Protein AF-A0A4S2S0B2-F1 (afdb_monomer)

Sequence (66 aa):
MPAQRKRRATWITQVERAAAAATLGCPPWEVGSCIGCGQLMRRYGRNAAMACDACRASAIPRQRGA

Mean predicted aligned error: 10.65 Å

Secondary structure (DSSP, 8-state):
-------------HHHHHHHHHHHTS-TTTEEE-TTT--EEE-SSTT--SS-HHHHHHTTT-----

Solvent-accessible surface area (backbone atoms only — not comparable to full-atom values): 4233 Å² total; per-residue (Å²): 138,79,88,78,77,71,86,65,91,63,74,81,43,72,64,57,38,43,53,50,9,62,75,66,75,46,60,48,85,24,43,36,62,20,75,78,80,56,50,83,39,51,42,39,71,96,77,44,40,68,52,46,71,69,52,54,62,57,66,51,82,80,73,87,87,134

Radius of gyration: 13.89 Å; Cα contacts (8 Å, |Δi|>4): 67; chains: 1; bounding box: 26×30×34 Å

Structure (mmCIF, N/CA/C/O backbone):
data_AF-A0A4S2S0B2-F1
#
_entry.id   AF-A0A4S2S0B2-F1
#
loop_
_atom_site.group_PDB
_atom_site.id
_atom_site.type_symbol
_atom_site.label_atom_id
_atom_site.label_alt_id
_atom_site.label_comp_id
_atom_site.label_asym_id
_atom_site.label_entity_id
_atom_site.label_seq_id
_atom_site.pdbx_PDB_ins_code
_atom_site.Cartn_x
_atom_site.Cartn_y
_atom_site.Cartn_z
_atom_site.occupancy
_atom_site.B_iso_or_equiv
_atom_site.auth_seq_id
_atom_site.auth_comp_id
_atom_site.auth_asym_id
_atom_site.auth_atom_id
_atom_site.pdbx_PDB_model_num
ATOM 1 N N . MET A 1 1 ? -9.347 13.706 -21.687 1.00 33.56 1 MET A N 1
ATOM 2 C CA . MET A 1 1 ? -9.133 13.715 -20.224 1.00 33.56 1 MET A CA 1
ATOM 3 C C . MET A 1 1 ? -8.484 12.403 -19.797 1.00 33.56 1 MET A C 1
ATOM 5 O O . MET A 1 1 ? -9.127 11.379 -19.978 1.00 33.56 1 MET A O 1
ATOM 9 N N . PRO A 1 2 ? -7.280 12.396 -19.200 1.00 46.72 2 PRO A N 1
ATOM 10 C CA . PRO A 1 2 ? -6.945 11.402 -18.193 1.00 46.72 2 PRO A CA 1
ATOM 11 C C . PRO A 1 2 ? -6.889 12.101 -16.833 1.00 46.72 2 PRO A C 1
ATOM 13 O O . PRO A 1 2 ? -6.179 13.089 -16.646 1.00 46.72 2 PRO A O 1
ATOM 16 N N . ALA A 1 3 ? -7.696 11.616 -15.893 1.00 47.41 3 ALA A N 1
ATOM 17 C CA . ALA A 1 3 ? -7.759 12.136 -14.539 1.00 47.41 3 ALA A CA 1
ATOM 18 C C . ALA A 1 3 ? -6.414 11.903 -13.835 1.00 47.41 3 ALA A C 1
ATOM 20 O O . ALA A 1 3 ? -6.167 10.849 -13.251 1.00 47.41 3 ALA A O 1
ATOM 21 N N . GLN A 1 4 ? -5.545 12.915 -13.870 1.00 54.72 4 GLN A N 1
ATOM 22 C CA . GLN A 1 4 ? -4.459 13.086 -12.914 1.00 54.72 4 GLN A CA 1
ATOM 23 C C . GLN A 1 4 ? -5.091 13.269 -11.529 1.00 54.72 4 GLN A C 1
ATOM 25 O O . GLN A 1 4 ? -5.303 14.385 -11.051 1.00 54.72 4 GLN A O 1
ATOM 30 N N . ARG A 1 5 ? -5.451 12.153 -10.883 1.00 55.91 5 ARG A N 1
ATOM 31 C CA . ARG A 1 5 ? -5.880 12.131 -9.487 1.00 55.91 5 ARG A CA 1
ATOM 32 C C . ARG A 1 5 ? -4.669 12.537 -8.658 1.00 55.91 5 ARG A C 1
ATOM 34 O O . ARG A 1 5 ? -3.763 11.744 -8.416 1.00 55.91 5 ARG A O 1
ATOM 41 N N . LYS A 1 6 ? -4.634 13.830 -8.332 1.00 48.62 6 LYS A N 1
ATOM 42 C CA . LYS A 1 6 ? -3.604 14.509 -7.553 1.00 48.62 6 LYS A CA 1
ATOM 43 C C . LYS A 1 6 ? -3.116 13.623 -6.408 1.00 48.62 6 LYS A C 1
ATOM 45 O O . LYS A 1 6 ? -3.917 13.145 -5.605 1.00 48.62 6 LYS A O 1
ATOM 50 N N . ARG A 1 7 ? -1.791 13.487 -6.314 1.00 58.78 7 ARG A N 1
ATOM 51 C CA . ARG A 1 7 ? -1.066 13.003 -5.137 1.00 58.78 7 ARG A CA 1
ATOM 52 C C . ARG A 1 7 ? -1.351 13.945 -3.963 1.00 58.78 7 ARG A C 1
ATOM 54 O O . ARG A 1 7 ? -0.550 14.821 -3.658 1.00 58.78 7 ARG A O 1
ATOM 61 N N . ARG A 1 8 ? -2.500 13.805 -3.303 1.00 51.47 8 ARG A N 1
ATOM 62 C CA . ARG A 1 8 ? -2.535 14.116 -1.876 1.00 51.47 8 ARG A CA 1
ATOM 63 C C . ARG A 1 8 ? -1.731 13.001 -1.232 1.00 51.47 8 ARG A C 1
ATOM 65 O O . ARG A 1 8 ? -1.992 11.832 -1.504 1.00 51.47 8 ARG A O 1
ATOM 72 N N . ALA A 1 9 ? -0.727 13.359 -0.442 1.00 55.75 9 ALA A N 1
ATOM 73 C CA . ALA A 1 9 ? -0.123 12.448 0.516 1.00 55.75 9 ALA A CA 1
ATOM 74 C C . ALA A 1 9 ? -1.195 12.104 1.565 1.00 55.75 9 ALA A C 1
ATOM 76 O O . ALA A 1 9 ? -1.174 12.583 2.693 1.00 55.75 9 ALA A O 1
ATOM 77 N N . THR A 1 10 ? -2.222 11.373 1.143 1.00 52.62 10 THR A N 1
ATOM 78 C CA . THR A 1 10 ? -3.285 10.898 2.004 1.00 52.62 10 THR A CA 1
ATOM 79 C C . THR A 1 10 ? -2.714 9.659 2.643 1.00 52.62 10 THR A C 1
ATOM 81 O O . THR A 1 10 ? -2.415 8.676 1.968 1.00 52.62 10 THR A O 1
ATOM 84 N N . TRP A 1 11 ? -2.474 9.759 3.940 1.00 59.41 11 TRP A N 1
ATOM 85 C CA . TRP A 1 11 ? -2.171 8.618 4.778 1.00 59.41 11 TRP A CA 1
ATOM 86 C C . TRP A 1 11 ? -3.147 7.503 4.415 1.00 59.41 11 TRP A C 1
ATOM 88 O O . TRP A 1 11 ? -4.354 7.738 4.421 1.00 59.41 11 TRP A O 1
ATOM 98 N N . ILE A 1 12 ? -2.623 6.335 4.037 1.00 67.88 12 ILE A N 1
ATOM 99 C CA . ILE A 1 12 ? -3.453 5.170 3.732 1.00 67.88 12 ILE A CA 1
ATOM 100 C C . ILE A 1 12 ? -4.350 4.948 4.940 1.00 67.88 12 ILE A C 1
ATOM 102 O O . ILE A 1 12 ? -3.870 4.649 6.038 1.00 67.88 12 ILE A O 1
ATOM 106 N N . THR A 1 13 ? -5.647 5.141 4.742 1.00 76.94 13 THR A N 1
ATOM 107 C CA . THR A 1 13 ? -6.609 4.957 5.818 1.00 76.94 13 THR A CA 1
ATOM 108 C C . THR A 1 13 ? -6.663 3.479 6.186 1.00 76.94 13 THR A C 1
ATOM 110 O O . THR A 1 13 ? -6.390 2.594 5.370 1.00 76.94 13 THR A O 1
ATOM 113 N N . GLN A 1 14 ? -7.031 3.180 7.430 1.00 78.88 14 GLN A N 1
ATOM 114 C CA . GLN A 1 14 ? -7.166 1.792 7.874 1.00 78.88 14 GLN A CA 1
ATOM 115 C C . GLN A 1 14 ? -8.183 1.023 7.003 1.00 78.88 14 GLN A C 1
ATOM 117 O O . GLN A 1 14 ? -7.981 -0.156 6.725 1.00 78.88 14 GLN A O 1
ATOM 122 N N . VAL A 1 15 ? -9.202 1.724 6.486 1.00 82.06 15 VAL A N 1
ATOM 123 C CA . VAL A 1 15 ? -10.197 1.204 5.534 1.00 82.06 15 VAL A CA 1
ATOM 124 C C . VAL A 1 15 ? -9.570 0.859 4.182 1.00 82.06 15 VAL A C 1
ATOM 126 O O . VAL A 1 15 ? -9.785 -0.243 3.688 1.00 82.06 15 VAL A O 1
ATOM 129 N N . GLU A 1 16 ? -8.752 1.737 3.593 1.00 81.56 16 GLU A N 1
ATOM 130 C CA . GLU A 1 16 ? -8.037 1.430 2.341 1.00 81.56 16 GLU A CA 1
ATOM 131 C C . GLU A 1 16 ? -7.083 0.244 2.514 1.00 81.56 16 GLU A C 1
ATOM 133 O O . GLU A 1 16 ? -6.991 -0.621 1.641 1.00 81.56 16 GLU A O 1
ATOM 138 N N . ARG A 1 17 ? -6.413 0.162 3.668 1.00 80.69 17 ARG A N 1
ATOM 139 C CA . ARG A 1 17 ? -5.532 -0.960 4.000 1.00 80.69 17 ARG A CA 1
ATOM 140 C C . ARG A 1 17 ? -6.31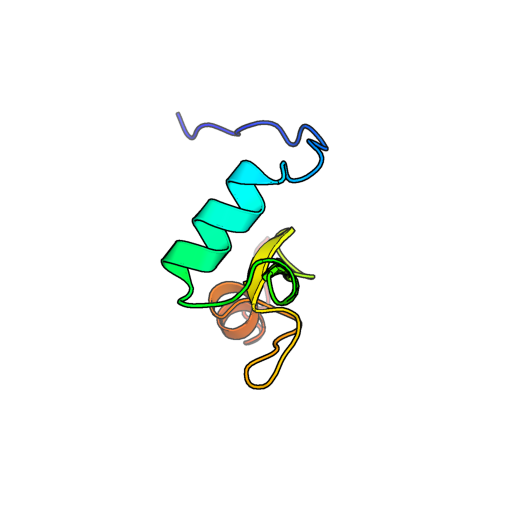0 -2.267 4.142 1.00 80.69 17 ARG A C 1
ATOM 142 O O . ARG A 1 17 ? -5.853 -3.285 3.633 1.00 80.69 17 ARG A O 1
ATOM 149 N N . ALA A 1 18 ? -7.479 -2.232 4.784 1.00 83.81 18 ALA A N 1
ATOM 150 C CA . ALA A 1 18 ? -8.366 -3.382 4.948 1.00 83.81 18 ALA A CA 1
ATOM 151 C C . ALA A 1 18 ? -8.982 -3.839 3.615 1.00 83.81 18 ALA A C 1
ATOM 153 O O . ALA A 1 18 ? -8.996 -5.033 3.332 1.00 83.81 18 ALA A O 1
ATOM 154 N N . ALA A 1 19 ? -9.417 -2.909 2.761 1.00 84.31 19 ALA A N 1
ATOM 155 C CA . ALA A 1 19 ? -9.949 -3.218 1.434 1.00 84.31 19 ALA A CA 1
ATOM 156 C C . ALA A 1 19 ? -8.881 -3.846 0.520 1.00 84.31 19 ALA A C 1
ATOM 158 O O . ALA A 1 19 ? -9.141 -4.837 -0.168 1.00 84.31 19 ALA A O 1
ATOM 159 N N . ALA A 1 20 ? -7.653 -3.319 0.557 1.00 82.88 20 ALA A N 1
ATOM 160 C CA . ALA A 1 20 ? -6.522 -3.914 -0.146 1.00 82.88 20 ALA A CA 1
ATOM 161 C C . ALA A 1 20 ? -6.175 -5.303 0.413 1.00 82.88 20 ALA A C 1
ATOM 163 O O . ALA A 1 20 ? -5.953 -6.229 -0.359 1.00 82.88 20 ALA A O 1
ATOM 164 N N . ALA A 1 21 ? -6.186 -5.473 1.738 1.00 85.25 21 ALA A N 1
ATOM 165 C CA . ALA A 1 21 ? -5.996 -6.765 2.398 1.00 85.25 21 ALA A CA 1
ATOM 166 C C . ALA A 1 21 ? -7.034 -7.807 1.955 1.00 85.25 21 ALA A C 1
ATOM 168 O O . ALA A 1 21 ? -6.664 -8.919 1.583 1.00 85.25 21 ALA A O 1
ATOM 169 N N . ALA A 1 22 ? -8.314 -7.427 1.924 1.00 85.75 22 ALA A N 1
ATOM 170 C CA . ALA A 1 22 ? -9.401 -8.282 1.459 1.00 85.75 22 ALA A CA 1
ATOM 171 C C . ALA A 1 22 ? -9.211 -8.691 -0.010 1.00 85.75 22 ALA A C 1
ATOM 173 O O . ALA A 1 22 ? -9.307 -9.870 -0.336 1.00 85.75 22 ALA A O 1
ATOM 174 N N . THR A 1 23 ? -8.847 -7.739 -0.875 1.00 84.75 23 THR A N 1
ATOM 175 C CA . THR A 1 23 ? -8.573 -8.000 -2.301 1.00 84.75 23 THR A CA 1
ATOM 176 C C . THR A 1 23 ? -7.362 -8.917 -2.492 1.00 84.75 23 THR A C 1
ATOM 178 O O . THR A 1 23 ? -7.347 -9.763 -3.379 1.00 84.75 23 THR A O 1
ATOM 181 N N . LEU A 1 24 ? -6.337 -8.761 -1.652 1.00 79.69 24 LEU A N 1
ATOM 182 C CA . LEU A 1 24 ? -5.109 -9.547 -1.712 1.00 79.69 24 LEU A CA 1
ATOM 183 C C . LEU A 1 24 ? -5.229 -10.902 -1.002 1.00 79.69 24 LEU A C 1
ATOM 185 O O . LEU A 1 24 ? -4.309 -11.702 -1.145 1.00 79.69 24 LEU A O 1
ATOM 189 N N . GLY A 1 25 ? -6.292 -11.170 -0.231 1.00 85.88 25 GLY A N 1
ATOM 190 C CA . GLY A 1 25 ? -6.449 -12.393 0.573 1.00 85.88 25 GLY A CA 1
ATOM 191 C C . GLY A 1 25 ? -5.415 -12.483 1.699 1.00 85.88 25 GLY A C 1
ATOM 192 O O . GLY A 1 25 ? -4.643 -13.439 1.796 1.00 85.88 25 GLY A O 1
ATOM 193 N N . CYS A 1 26 ? -5.282 -11.402 2.458 1.00 84.31 26 CYS A N 1
ATOM 194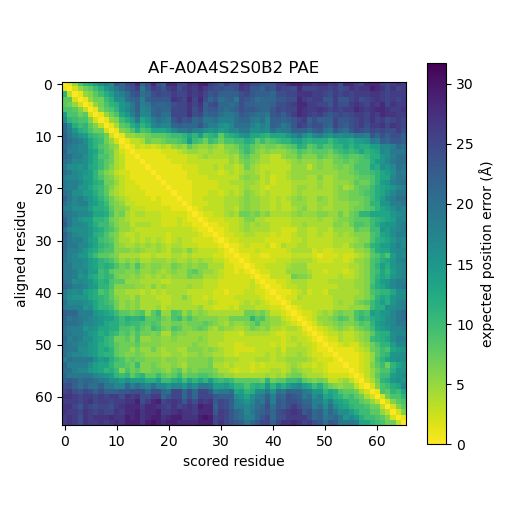 C CA . CYS A 1 26 ? -4.059 -11.054 3.160 1.00 84.31 26 CYS A CA 1
ATOM 195 C C . CYS A 1 26 ? -4.393 -10.217 4.400 1.00 84.31 26 CYS A C 1
ATOM 197 O O . CYS A 1 26 ? -5.308 -9.401 4.322 1.00 84.31 26 CYS A O 1
ATOM 199 N N . PRO A 1 27 ? -3.712 -10.362 5.546 1.00 86.00 27 PRO A N 1
ATOM 200 C CA . PRO A 1 27 ? -4.023 -9.532 6.697 1.00 86.00 27 PRO A CA 1
ATOM 201 C C . PRO A 1 27 ? -3.509 -8.085 6.506 1.00 86.00 27 PRO A C 1
ATOM 203 O O . PRO A 1 27 ? -2.488 -7.867 5.852 1.00 86.00 27 PRO A O 1
ATOM 206 N N . PRO A 1 28 ? -4.158 -7.063 7.099 1.00 83.69 28 PRO A N 1
ATOM 207 C CA . PRO A 1 28 ? -3.829 -5.648 6.857 1.00 83.69 28 PRO A CA 1
ATOM 208 C C . PRO A 1 28 ? -2.393 -5.242 7.214 1.00 83.69 28 PRO A C 1
ATOM 210 O O . PRO A 1 28 ? -1.869 -4.277 6.659 1.00 83.69 28 PRO A O 1
ATOM 213 N N . TRP A 1 29 ? -1.744 -5.970 8.128 1.00 83.19 29 TRP A N 1
ATOM 214 C CA . TRP A 1 29 ? -0.346 -5.745 8.502 1.00 83.19 29 TRP A CA 1
ATOM 215 C C . TRP A 1 29 ? 0.643 -6.211 7.420 1.00 83.19 29 TRP A C 1
ATOM 217 O O . TRP A 1 29 ? 1.740 -5.663 7.332 1.00 83.19 29 TRP A O 1
ATOM 227 N N . GLU A 1 30 ? 0.245 -7.150 6.552 1.00 87.38 30 GLU A N 1
ATOM 228 C CA . GLU A 1 30 ? 1.029 -7.563 5.380 1.00 87.38 30 GLU A CA 1
ATOM 229 C C . GLU A 1 30 ? 0.953 -6.537 4.233 1.00 87.38 30 GLU A C 1
ATOM 231 O O . GLU A 1 30 ? 1.803 -6.525 3.336 1.00 87.38 30 GLU A O 1
ATOM 236 N N . VAL A 1 31 ? -0.030 -5.633 4.266 1.00 85.69 31 VAL A N 1
ATOM 237 C CA . VAL A 1 31 ? -0.250 -4.619 3.230 1.00 85.69 31 VAL A CA 1
ATOM 238 C C . VAL A 1 31 ? 0.655 -3.404 3.452 1.00 85.69 31 VAL A C 1
ATOM 240 O O . VAL A 1 31 ? 0.636 -2.763 4.509 1.00 85.69 31 VAL A O 1
ATOM 243 N N . GLY A 1 32 ? 1.407 -3.032 2.419 1.00 85.44 32 GLY A N 1
ATOM 244 C CA . GLY A 1 32 ? 2.226 -1.824 2.367 1.00 85.44 32 GLY A CA 1
ATOM 245 C C . GLY A 1 32 ? 2.277 -1.222 0.963 1.00 85.44 32 GLY A C 1
ATOM 246 O O . GLY A 1 32 ? 1.668 -1.735 0.029 1.00 85.44 32 GLY A O 1
ATOM 247 N N . SER A 1 33 ? 3.004 -0.118 0.808 1.00 82.62 33 SER A N 1
ATOM 248 C CA . SER A 1 33 ? 3.160 0.548 -0.491 1.00 82.62 33 SER A CA 1
ATOM 249 C C . SER A 1 33 ? 4.346 0.006 -1.284 1.00 82.62 33 SER A C 1
ATOM 251 O O . SER A 1 33 ? 5.435 -0.181 -0.731 1.00 82.62 33 SER A O 1
ATOM 253 N N . CYS A 1 34 ? 4.134 -0.167 -2.588 1.00 85.25 34 CYS A N 1
ATOM 254 C CA . CYS A 1 34 ? 5.157 -0.443 -3.592 1.00 85.25 34 CYS A CA 1
ATOM 255 C C . CYS A 1 34 ? 6.219 0.665 -3.617 1.00 85.25 34 CYS A C 1
ATOM 257 O O . CYS A 1 34 ? 5.869 1.846 -3.647 1.00 85.25 34 CYS A O 1
ATOM 259 N N . ILE A 1 35 ? 7.503 0.295 -3.682 1.00 81.19 35 ILE A N 1
ATOM 260 C CA . ILE A 1 35 ? 8.611 1.265 -3.745 1.00 81.19 35 ILE A CA 1
ATOM 261 C C . ILE A 1 35 ? 8.650 2.067 -5.059 1.00 81.19 35 ILE A C 1
ATOM 263 O O . ILE A 1 35 ? 9.148 3.186 -5.071 1.00 81.19 35 ILE A O 1
ATOM 267 N N . GLY A 1 36 ? 8.115 1.517 -6.156 1.00 81.62 36 GLY A N 1
ATOM 268 C CA . GLY A 1 36 ? 8.136 2.162 -7.475 1.00 81.62 36 GLY A CA 1
ATOM 269 C C . GLY A 1 36 ? 6.954 3.100 -7.720 1.00 81.62 36 GLY A C 1
ATOM 270 O O . GLY A 1 36 ? 7.135 4.261 -8.073 1.00 81.62 36 GLY A O 1
ATOM 271 N N . CYS A 1 37 ? 5.727 2.606 -7.533 1.00 81.75 37 CYS A N 1
ATOM 272 C CA . CYS A 1 37 ? 4.505 3.346 -7.873 1.00 81.75 37 CYS A CA 1
ATOM 273 C C . CYS A 1 37 ? 3.682 3.812 -6.662 1.00 81.75 37 CYS A C 1
ATOM 275 O O . CYS A 1 37 ? 2.711 4.544 -6.838 1.00 81.75 37 CYS A O 1
ATOM 277 N N . GLY A 1 38 ? 4.019 3.381 -5.441 1.00 79.62 38 GLY A N 1
ATOM 278 C CA . GLY A 1 38 ? 3.262 3.710 -4.228 1.00 79.62 38 GLY A CA 1
ATOM 279 C C . GLY A 1 38 ? 1.940 2.950 -4.051 1.00 79.62 38 GLY A C 1
ATOM 280 O O . GLY A 1 38 ? 1.274 3.138 -3.035 1.00 79.62 38 GLY A O 1
ATOM 281 N N . GLN A 1 39 ? 1.563 2.074 -4.992 1.00 81.94 39 GLN A N 1
ATOM 282 C CA . GLN A 1 39 ? 0.338 1.270 -4.907 1.00 81.94 39 GLN A CA 1
ATOM 283 C C . GLN A 1 39 ? 0.363 0.334 -3.689 1.00 81.94 39 GLN A C 1
ATOM 285 O O . GLN A 1 39 ? 1.411 -0.219 -3.350 1.00 81.94 39 GLN A O 1
ATOM 290 N N . LEU A 1 40 ? -0.801 0.117 -3.070 1.00 82.12 40 LEU A N 1
ATOM 291 C CA . LEU A 1 40 ? -0.982 -0.896 -2.033 1.00 82.12 40 LEU A CA 1
ATOM 292 C C . LEU A 1 40 ? -0.766 -2.300 -2.603 1.00 82.12 40 LEU 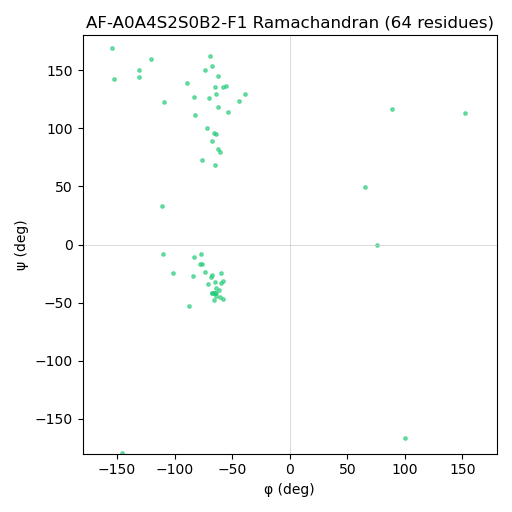A C 1
ATOM 294 O O . LEU A 1 40 ? -1.322 -2.671 -3.639 1.00 82.12 40 LEU A O 1
ATOM 298 N N . MET A 1 41 ? 0.067 -3.066 -1.912 1.00 84.00 41 MET A N 1
ATOM 299 C CA . MET A 1 41 ? 0.430 -4.436 -2.245 1.00 84.00 41 MET A CA 1
ATOM 300 C C . MET A 1 41 ? 0.855 -5.191 -0.987 1.00 84.00 41 MET A C 1
ATOM 302 O O . MET A 1 41 ? 1.099 -4.605 0.069 1.00 84.00 41 MET A O 1
ATOM 306 N N . ARG A 1 42 ? 0.988 -6.508 -1.111 1.00 84.31 42 ARG A N 1
ATOM 307 C CA . ARG A 1 42 ? 1.528 -7.362 -0.057 1.00 84.31 42 ARG A CA 1
ATOM 308 C C . ARG A 1 42 ? 3.045 -7.125 0.065 1.00 84.31 42 ARG A C 1
ATOM 310 O O . ARG A 1 42 ? 3.824 -7.598 -0.761 1.00 84.31 42 ARG A O 1
ATOM 317 N N . ARG A 1 43 ? 3.459 -6.326 1.054 1.00 82.12 43 ARG A N 1
ATOM 318 C CA . ARG A 1 43 ? 4.863 -5.926 1.283 1.00 82.12 43 ARG A CA 1
ATOM 319 C C . ARG A 1 43 ? 5.534 -6.714 2.405 1.00 82.12 43 ARG A C 1
ATOM 321 O O . ARG A 1 43 ? 6.754 -6.834 2.400 1.00 82.12 43 ARG A O 1
ATOM 328 N N . TYR A 1 44 ? 4.758 -7.248 3.341 1.00 81.94 44 TYR A N 1
ATOM 329 C CA . TYR A 1 44 ? 5.258 -8.058 4.451 1.00 81.94 44 TYR A CA 1
ATOM 330 C C . TYR A 1 44 ? 4.619 -9.453 4.412 1.00 81.94 44 TYR A C 1
ATOM 332 O O . TYR A 1 44 ? 3.599 -9.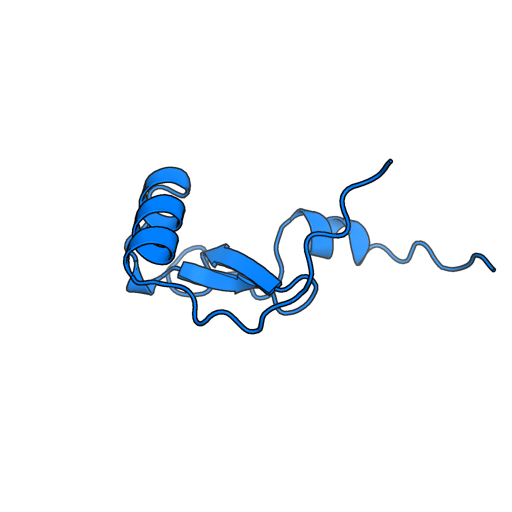641 3.751 1.00 81.94 44 TYR A O 1
ATOM 340 N N . GLY A 1 45 ? 5.245 -10.433 5.073 1.00 82.31 45 GLY A N 1
ATOM 341 C CA . GLY A 1 45 ? 4.755 -11.814 5.136 1.00 82.31 45 GLY A CA 1
ATOM 342 C C . GLY A 1 45 ? 5.430 -12.801 4.182 1.00 82.31 45 GLY A C 1
ATOM 343 O O . GLY A 1 45 ? 6.483 -12.527 3.607 1.00 82.31 45 GLY A O 1
ATOM 344 N N . ARG A 1 46 ? 4.817 -13.979 4.013 1.00 76.38 46 ARG A N 1
ATOM 345 C CA . ARG A 1 46 ? 5.406 -15.110 3.262 1.00 76.38 46 ARG A CA 1
ATOM 346 C C . ARG A 1 46 ? 5.521 -14.860 1.753 1.00 76.38 46 ARG A C 1
ATOM 348 O O . ARG A 1 46 ? 6.430 -15.383 1.123 1.00 76.38 46 ARG A O 1
ATOM 355 N N . ASN A 1 47 ? 4.638 -14.029 1.201 1.00 73.12 47 ASN A N 1
ATOM 356 C CA . ASN A 1 47 ? 4.636 -13.622 -0.211 1.00 73.12 47 ASN A CA 1
ATOM 357 C C . ASN A 1 47 ? 5.013 -12.136 -0.374 1.00 73.12 47 ASN A C 1
ATOM 359 O O . ASN A 1 47 ? 4.472 -11.437 -1.229 1.00 73.12 47 ASN A O 1
ATOM 363 N N . ALA A 1 48 ? 5.893 -11.632 0.496 1.00 78.88 48 ALA A N 1
ATOM 364 C CA . ALA A 1 48 ? 6.328 -10.242 0.493 1.00 78.88 48 ALA A CA 1
ATOM 365 C C . ALA A 1 48 ? 7.102 -9.871 -0.780 1.00 78.88 48 ALA A C 1
ATOM 367 O O . ALA A 1 48 ? 8.021 -10.571 -1.209 1.00 78.88 48 ALA A O 1
ATOM 368 N N . ALA A 1 49 ? 6.780 -8.710 -1.347 1.00 82.50 49 ALA A N 1
ATOM 369 C CA . ALA A 1 49 ? 7.533 -8.109 -2.437 1.00 82.50 49 ALA A CA 1
ATOM 370 C C . ALA A 1 49 ? 7.841 -6.631 -2.149 1.00 82.50 49 ALA A C 1
ATOM 372 O O . ALA A 1 49 ? 7.082 -5.939 -1.476 1.00 82.50 49 ALA A O 1
ATOM 373 N N . MET A 1 50 ? 8.961 -6.123 -2.675 1.00 82.38 50 MET A N 1
ATOM 374 C CA . MET A 1 50 ? 9.299 -4.691 -2.578 1.00 82.38 50 MET A CA 1
ATOM 375 C C . MET A 1 50 ? 8.627 -3.845 -3.671 1.00 82.38 50 MET A C 1
ATOM 377 O O . MET A 1 50 ? 8.362 -2.660 -3.468 1.00 82.38 50 MET A O 1
ATOM 381 N N . ALA A 1 51 ? 8.329 -4.459 -4.817 1.00 82.62 51 ALA A N 1
ATOM 382 C CA . ALA A 1 51 ? 7.684 -3.834 -5.964 1.00 82.62 51 ALA A CA 1
ATOM 383 C C . ALA A 1 51 ? 6.513 -4.697 -6.449 1.00 82.62 51 ALA A C 1
ATOM 385 O O . ALA A 1 51 ? 6.595 -5.926 -6.395 1.00 82.62 51 ALA A O 1
ATOM 386 N N . CYS A 1 52 ? 5.438 -4.059 -6.917 1.00 82.06 52 CYS A N 1
ATOM 387 C CA . CYS A 1 52 ? 4.283 -4.754 -7.483 1.00 82.06 52 CYS A CA 1
ATOM 388 C C . CYS A 1 52 ? 4.643 -5.394 -8.828 1.00 82.06 52 CYS A C 1
ATOM 390 O O . CYS A 1 52 ? 5.620 -4.991 -9.461 1.00 82.06 52 CYS A O 1
ATOM 392 N N . ASP A 1 53 ? 3.837 -6.348 -9.296 1.00 80.62 53 ASP A N 1
ATOM 393 C CA . ASP A 1 53 ? 4.115 -7.070 -10.544 1.00 80.62 53 ASP A CA 1
ATOM 394 C C . ASP A 1 53 ? 4.201 -6.143 -11.757 1.00 80.62 53 ASP A C 1
ATOM 396 O O . ASP A 1 53 ? 5.046 -6.350 -12.618 1.00 80.62 53 ASP A O 1
ATOM 400 N N . ALA A 1 54 ? 3.434 -5.048 -11.780 1.00 79.06 54 ALA A N 1
ATOM 401 C CA . ALA A 1 54 ? 3.557 -4.027 -12.818 1.00 79.06 54 ALA A CA 1
ATOM 402 C C . ALA A 1 54 ? 4.929 -3.327 -12.787 1.00 79.06 54 ALA A C 1
ATOM 404 O O . ALA A 1 54 ? 5.565 -3.160 -13.826 1.00 79.06 54 ALA A O 1
ATOM 405 N N . CYS A 1 55 ? 5.429 -2.949 -11.605 1.00 80.50 55 CYS A N 1
ATOM 406 C CA . CYS A 1 55 ? 6.760 -2.350 -11.466 1.00 80.50 55 CYS A CA 1
ATOM 407 C C . CYS A 1 55 ? 7.878 -3.370 -11.713 1.00 80.50 55 CYS A C 1
ATOM 409 O O . CYS A 1 55 ? 8.906 -3.003 -12.270 1.00 80.50 55 CYS A O 1
ATOM 411 N N . ARG A 1 56 ? 7.683 -4.643 -11.350 1.00 78.81 56 ARG A N 1
ATOM 412 C CA . ARG A 1 56 ? 8.617 -5.735 -11.665 1.00 78.81 56 ARG A CA 1
ATOM 413 C C . ARG A 1 56 ? 8.671 -6.020 -13.164 1.00 78.81 56 ARG A C 1
ATOM 415 O O . ARG A 1 56 ? 9.759 -6.148 -13.708 1.00 78.81 56 ARG A O 1
ATOM 422 N N . ALA A 1 57 ? 7.526 -6.027 -13.840 1.00 78.75 57 ALA A N 1
ATOM 423 C CA . ALA A 1 57 ? 7.445 -6.120 -15.295 1.00 78.75 57 ALA A CA 1
ATOM 424 C C . ALA A 1 57 ? 8.054 -4.885 -15.981 1.00 78.75 57 ALA A C 1
ATOM 426 O O . ALA A 1 57 ? 8.664 -5.005 -17.038 1.00 78.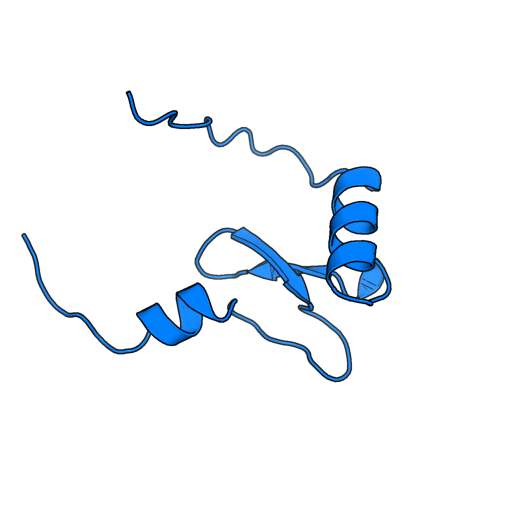75 57 ALA A O 1
ATOM 427 N N . SER A 1 58 ? 7.950 -3.707 -15.356 1.00 69.56 58 SER A N 1
ATOM 428 C CA . SER A 1 58 ? 8.571 -2.467 -15.852 1.00 69.56 58 SER A CA 1
ATOM 429 C C . SER A 1 58 ? 10.073 -2.372 -15.561 1.00 69.56 58 SER A C 1
ATOM 431 O O . SER A 1 58 ? 10.754 -1.557 -16.173 1.00 69.56 58 SER A O 1
ATOM 433 N N . ALA A 1 59 ? 10.595 -3.180 -14.631 1.00 61.03 59 ALA A N 1
ATOM 434 C CA . ALA A 1 59 ? 12.026 -3.267 -14.339 1.00 61.03 59 ALA A CA 1
ATOM 435 C C . ALA A 1 59 ? 12.793 -4.081 -15.395 1.00 61.03 59 ALA A C 1
ATOM 437 O O . ALA A 1 59 ? 14.023 -4.065 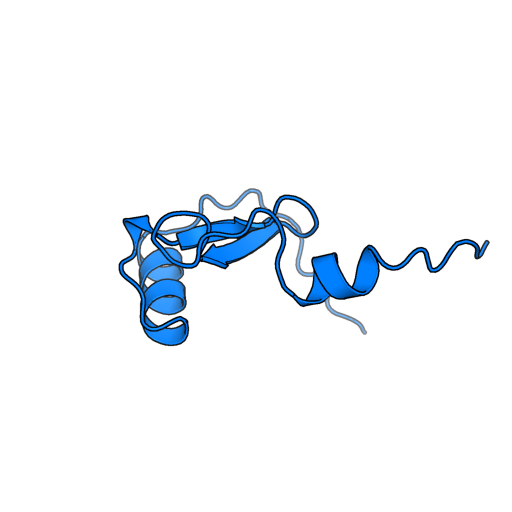-15.399 1.00 61.03 59 ALA A O 1
ATOM 438 N N . ILE A 1 60 ? 12.089 -4.745 -16.323 1.00 50.84 60 ILE A N 1
ATOM 439 C CA . ILE A 1 60 ? 12.679 -5.107 -17.611 1.00 50.84 60 ILE A CA 1
ATOM 440 C C . ILE A 1 60 ? 13.034 -3.774 -18.277 1.00 50.84 60 ILE A C 1
ATOM 442 O O . ILE A 1 60 ? 12.129 -2.964 -18.486 1.00 50.84 60 ILE A O 1
ATOM 446 N N . PRO A 1 61 ? 14.311 -3.494 -18.578 1.00 44.88 61 PRO A N 1
ATOM 447 C CA . PRO A 1 61 ? 14.732 -2.177 -19.015 1.00 44.88 61 PRO A CA 1
ATOM 448 C C . PRO A 1 61 ? 14.139 -1.879 -20.396 1.00 44.88 61 PRO A C 1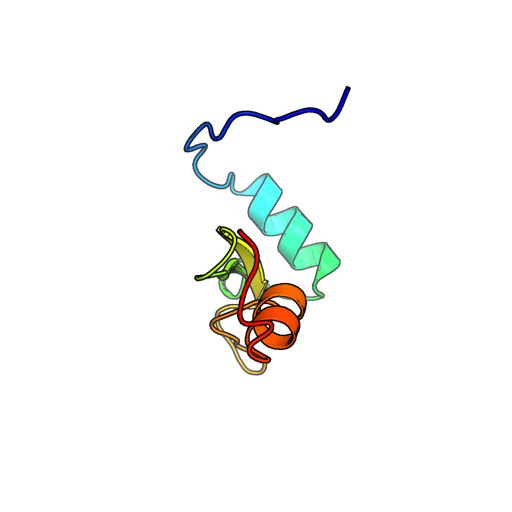
ATOM 450 O O . PRO A 1 61 ? 14.768 -2.113 -21.424 1.00 44.88 61 PRO A O 1
ATOM 453 N N . ARG A 1 62 ? 12.936 -1.299 -20.445 1.00 50.25 62 ARG A N 1
ATOM 454 C CA . ARG A 1 62 ? 12.508 -0.490 -21.588 1.00 50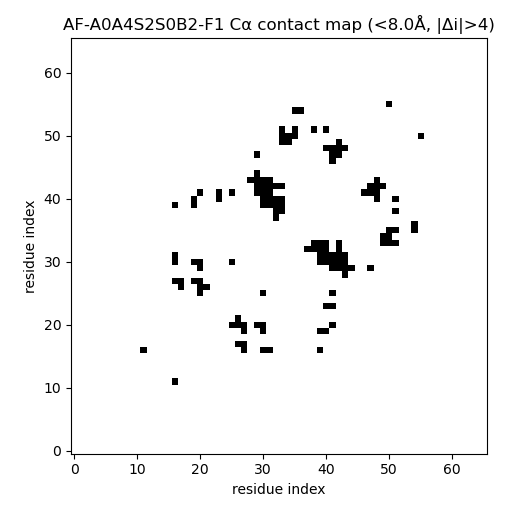.25 62 ARG A CA 1
ATOM 455 C C . ARG A 1 62 ? 13.215 0.851 -21.461 1.00 50.25 62 ARG A C 1
ATOM 457 O O . ARG A 1 62 ? 12.637 1.859 -21.071 1.00 50.25 62 ARG A O 1
ATOM 464 N N . GLN A 1 63 ? 14.517 0.808 -21.736 1.00 56.50 63 GLN A N 1
ATOM 465 C CA . GLN A 1 63 ? 15.326 1.985 -21.997 1.00 56.50 63 GLN A CA 1
ATOM 466 C C . GLN A 1 63 ? 14.673 2.764 -23.149 1.00 56.50 63 GLN A C 1
ATOM 468 O O . GLN A 1 63 ? 14.376 2.182 -24.193 1.00 56.50 63 GLN A O 1
ATOM 473 N N . ARG A 1 64 ? 14.609 4.086 -22.969 1.00 51.56 64 ARG A N 1
ATOM 474 C CA . ARG A 1 64 ? 14.611 5.137 -24.001 1.00 51.56 64 ARG A CA 1
ATOM 475 C C . ARG A 1 64 ? 13.267 5.587 -24.594 1.00 51.56 64 ARG A C 1
ATOM 477 O O . ARG A 1 64 ? 12.618 4.879 -25.355 1.00 51.56 64 ARG A O 1
ATOM 484 N N . GLY A 1 65 ? 12.977 6.863 -24.340 1.00 49.56 65 GLY A N 1
ATOM 485 C CA . GLY A 1 65 ? 12.100 7.734 -25.126 1.00 49.56 65 GLY A CA 1
ATOM 486 C C . GLY A 1 65 ? 11.491 8.804 -24.217 1.00 49.56 65 GLY A C 1
ATOM 487 O O . GLY A 1 65 ? 10.734 8.446 -23.324 1.00 49.56 65 GLY A O 1
ATOM 488 N N . ALA A 1 66 ? 11.781 10.096 -24.335 1.00 41.75 66 ALA A N 1
ATOM 489 C CA . ALA A 1 66 ? 12.562 10.875 -25.292 1.00 41.75 66 ALA A CA 1
ATOM 490 C C . ALA A 1 66 ? 13.013 12.170 -24.592 1.00 41.75 66 ALA A C 1
ATOM 492 O O . ALA A 1 66 ? 12.342 12.548 -23.602 1.00 41.75 66 ALA A O 1
#

pLDDT: mean 72.78, std 14.57, range [33.56, 87.38]

Nearest PDB structures (foldseek):
  8ba0-assembly1_l  TM=7.153E-01  e=2.344E+00  Drosophila melanogaster
  1wgg-assembly1_A  TM=4.733E-01  e=5.553E-01  Mus musculus
  5af4-assembly3_F  TM=4.617E-01  e=2.87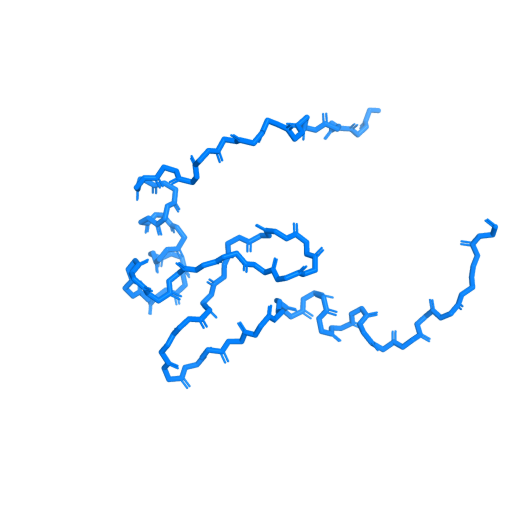9E+00  Homo sapiens
  2knb-assembly1_A  TM=4.791E-01  e=6.121E+00  Rattus norvegicus
  8ir3-assembly1_R  TM=3.446E-01  e=4.983E+00  Homo sapiens

Foldseek 3Di:
DPPPPDPPVPDCDLVNLVVLCVVQVHDSVQWFAAPPPGDIDRCDDPPHDNHDPVVVVPVPPPDDDD